Protein AF-A0AAD6KV53-F1 (afdb_monomer_lite)

pLDDT: mean 91.17, std 10.62, range [43.25, 98.56]

Radius of gyration: 16.63 Å; chains: 1; bounding box: 48×36×46 Å

Sequence (170 aa):
MSKMLGSEERFKEMFSFLVETMEIAVKSWHGASKVDPRVYFLLDKQKTQTDKYGPVVNIDKAFESPHSHGNCFSFLRQYAEDSFSMAACLVVPKNIISYPQVWKGQGSRKWKHGQHDGFFVQYESPLMRKIWFIASSNEKGQTLCRDPEILDISAHEVLPRLFKEKLPNP

Foldseek 3Di:
DVVVVVVVVLVVLLVVVLVVVVVVQQVCCQVPVDDFWKKAFAADPVQFPCVVAPRIDGLLQLQVDPVSVVVVLVVLLVSCVNRVTQKMKTKAWLVSHPPPNLQPPPPCVQPVLPPFTFIKIWIDGLADTWIWTFGWDQDPNGIHTDDTDTHDCVRRPRHPHSDHHDDDDD

Structure (mmCIF, N/CA/C/O backbone):
data_AF-A0AAD6KV53-F1
#
_entry.id   AF-A0AAD6KV53-F1
#
loop_
_atom_site.group_PDB
_atom_site.id
_atom_site.type_symbol
_atom_site.label_atom_id
_atom_site.label_alt_id
_atom_site.label_comp_id
_atom_site.label_asym_id
_atom_site.label_entity_id
_atom_site.label_seq_id
_atom_site.pdbx_PDB_ins_code
_atom_site.Cartn_x
_atom_site.Cartn_y
_atom_site.Cartn_z
_atom_site.occupancy
_atom_site.B_iso_or_equiv
_atom_site.auth_seq_id
_atom_site.auth_comp_id
_atom_site.auth_asym_id
_atom_site.auth_atom_id
_atom_site.pdbx_PDB_model_num
ATOM 1 N N . MET A 1 1 ? -32.672 -4.264 11.315 1.00 44.66 1 MET A N 1
ATOM 2 C CA . MET A 1 1 ? -32.453 -3.029 10.526 1.00 44.66 1 MET A CA 1
ATOM 3 C C . MET A 1 1 ? -31.214 -2.241 10.966 1.00 44.66 1 MET A C 1
ATOM 5 O O . MET A 1 1 ? -30.322 -2.104 10.147 1.00 44.66 1 MET A O 1
ATOM 9 N N . SER A 1 2 ? -31.066 -1.810 12.229 1.00 55.06 2 SER A N 1
ATOM 10 C CA . SER A 1 2 ? -29.915 -0.985 12.690 1.00 55.06 2 SER A CA 1
ATOM 11 C C . SER A 1 2 ? -28.506 -1.580 12.441 1.00 55.06 2 SER A C 1
ATOM 13 O O . SER A 1 2 ? -27.609 -0.869 12.000 1.00 55.06 2 SER A O 1
ATOM 15 N N . LYS A 1 3 ? -28.304 -2.894 12.630 1.00 56.62 3 LYS A N 1
ATOM 16 C CA . LYS A 1 3 ? -26.997 -3.553 12.404 1.00 56.62 3 LYS A CA 1
ATOM 17 C C . LYS A 1 3 ? -26.568 -3.580 10.924 1.00 56.62 3 LYS A C 1
ATOM 19 O O . LYS A 1 3 ? -25.376 -3.574 10.641 1.00 56.62 3 LYS A O 1
ATOM 24 N N . MET A 1 4 ? -27.535 -3.598 10.002 1.00 57.72 4 MET A N 1
ATOM 25 C CA . MET A 1 4 ? -27.294 -3.580 8.554 1.00 57.72 4 MET A CA 1
ATOM 26 C C . MET A 1 4 ? -26.947 -2.161 8.080 1.00 57.72 4 MET A C 1
ATOM 28 O O . MET A 1 4 ? -25.958 -1.990 7.375 1.00 57.72 4 MET A O 1
ATOM 32 N N . LEU A 1 5 ? -27.654 -1.145 8.592 1.00 55.56 5 LEU A N 1
ATOM 33 C CA . LEU A 1 5 ? -27.333 0.276 8.380 1.00 55.56 5 LEU A CA 1
ATOM 34 C C . LEU A 1 5 ? -25.895 0.608 8.815 1.00 55.56 5 LEU A C 1
ATOM 36 O O . LEU A 1 5 ? -25.124 1.140 8.024 1.00 55.56 5 LEU A O 1
ATOM 40 N N . GLY A 1 6 ? -25.485 0.178 10.015 1.00 63.81 6 GLY A N 1
ATOM 41 C CA . GLY A 1 6 ? -24.106 0.376 10.483 1.00 63.81 6 GLY A CA 1
ATOM 42 C C . GLY A 1 6 ? -23.047 -0.388 9.671 1.00 63.81 6 GLY A C 1
ATOM 43 O O . GLY A 1 6 ? -21.880 -0.002 9.662 1.00 63.81 6 GLY A O 1
ATOM 44 N N . SER A 1 7 ? -23.427 -1.465 8.972 1.00 75.25 7 SER A N 1
ATOM 45 C CA . SER A 1 7 ? -22.520 -2.180 8.063 1.00 75.25 7 SER A CA 1
ATOM 46 C C . SER A 1 7 ? -22.370 -1.473 6.714 1.00 75.25 7 SER A C 1
ATOM 48 O O . SER A 1 7 ? -21.261 -1.404 6.186 1.00 75.25 7 SER A O 1
ATOM 50 N N . GLU A 1 8 ? -23.451 -0.885 6.195 1.00 81.12 8 GLU A N 1
ATOM 51 C CA . GLU A 1 8 ? -23.432 -0.109 4.953 1.00 81.12 8 GLU A CA 1
ATOM 52 C C . GLU A 1 8 ? -22.668 1.206 5.112 1.00 81.12 8 GLU A C 1
ATOM 54 O O . GLU A 1 8 ? -21.878 1.559 4.240 1.00 81.12 8 GLU A O 1
ATOM 59 N N . GLU A 1 9 ? -22.855 1.917 6.228 1.00 83.38 9 GLU A N 1
ATOM 60 C CA . GLU A 1 9 ? -22.112 3.149 6.524 1.00 83.38 9 GLU A CA 1
ATOM 61 C C . GLU A 1 9 ? -20.607 2.890 6.607 1.00 83.38 9 GLU A C 1
ATOM 63 O O . GLU A 1 9 ? -19.825 3.588 5.963 1.00 83.38 9 GLU A O 1
ATOM 68 N N . ARG A 1 10 ? -20.196 1.821 7.303 1.00 84.44 10 ARG A N 1
ATOM 69 C CA . ARG A 1 10 ? -18.787 1.404 7.358 1.00 84.44 10 ARG A CA 1
ATOM 70 C C . ARG A 1 10 ? -18.238 1.011 5.995 1.00 84.44 10 ARG A C 1
ATOM 72 O O . ARG A 1 10 ? -17.086 1.306 5.695 1.00 84.44 10 ARG A O 1
ATOM 79 N N . PHE A 1 11 ? -19.033 0.334 5.166 1.00 87.75 11 PHE A N 1
ATOM 80 C CA . PHE A 1 11 ? -18.607 -0.020 3.814 1.00 87.75 11 PHE A CA 1
ATOM 81 C C . PHE A 1 11 ? -18.399 1.224 2.945 1.00 87.75 11 PHE A C 1
ATOM 83 O O . PHE A 1 11 ? -17.384 1.320 2.258 1.00 87.75 11 PHE A O 1
ATOM 90 N N . LYS A 1 12 ? -19.316 2.197 3.021 1.00 91.88 12 LYS A N 1
ATOM 91 C CA . LYS A 1 12 ? -19.178 3.492 2.342 1.00 91.88 12 LYS A CA 1
ATOM 92 C C . LYS A 1 12 ? -17.936 4.239 2.819 1.00 91.88 12 LYS A C 1
ATOM 94 O O . LYS A 1 12 ? -17.175 4.707 1.985 1.00 91.88 12 LYS A O 1
ATOM 99 N N . GLU A 1 13 ? -17.690 4.287 4.127 1.00 93.50 13 GLU A N 1
ATOM 100 C CA . GLU A 1 13 ? -16.503 4.938 4.691 1.00 93.50 13 GLU A CA 1
ATOM 101 C C . GLU A 1 13 ? -15.203 4.275 4.211 1.00 93.50 13 GLU A C 1
ATOM 103 O O . GLU A 1 13 ? -14.294 4.959 3.749 1.00 93.50 13 GLU A O 1
ATOM 108 N N . MET A 1 14 ? -15.132 2.940 4.229 1.00 94.25 14 MET A N 1
ATOM 109 C CA . MET A 1 14 ? -13.988 2.190 3.698 1.00 94.25 14 MET A CA 1
ATOM 110 C C . MET A 1 14 ? -13.771 2.413 2.196 1.00 94.25 14 MET A C 1
ATOM 112 O O . MET A 1 14 ? -12.625 2.483 1.749 1.00 94.25 14 MET A O 1
ATOM 116 N N . PHE A 1 15 ? -14.851 2.506 1.418 1.00 94.50 15 PHE A N 1
ATOM 117 C CA . PHE A 1 15 ? -14.779 2.772 -0.015 1.00 94.50 15 PHE A CA 1
ATOM 118 C C . PHE A 1 15 ? -14.288 4.195 -0.300 1.00 94.50 15 PHE A C 1
ATOM 120 O O . PHE A 1 15 ? -13.342 4.356 -1.069 1.00 94.50 15 PHE A O 1
ATOM 127 N N . SER A 1 16 ? -14.865 5.206 0.357 1.00 96.69 16 SER A N 1
ATOM 128 C CA . SER A 1 16 ? -14.412 6.597 0.241 1.00 96.69 16 SER A CA 1
ATOM 129 C C . SER A 1 16 ? -12.945 6.734 0.634 1.00 96.69 16 SER A C 1
ATOM 131 O O . SER A 1 16 ? -12.168 7.308 -0.118 1.00 96.69 16 SER A O 1
ATOM 133 N N . PHE A 1 17 ? -12.533 6.107 1.739 1.00 97.62 17 PHE A N 1
ATOM 134 C CA . PHE A 1 17 ? -11.140 6.078 2.182 1.00 97.62 17 PHE A CA 1
ATOM 135 C C . PHE A 1 17 ? -10.182 5.535 1.108 1.00 97.62 17 PHE A C 1
ATOM 137 O O . PHE A 1 17 ? -9.124 6.121 0.860 1.00 97.62 17 PHE A O 1
ATOM 144 N N . LEU A 1 18 ? -10.542 4.430 0.446 1.00 97.56 18 LEU A N 1
ATOM 145 C CA . LEU A 1 18 ? -9.742 3.871 -0.644 1.00 97.56 18 LEU A CA 1
ATOM 146 C C . LEU A 1 18 ? -9.654 4.837 -1.834 1.00 97.56 18 LEU A C 1
ATOM 148 O O . LEU A 1 18 ? -8.554 5.083 -2.332 1.00 97.56 18 LEU A O 1
ATOM 152 N N . VAL A 1 19 ? -10.794 5.379 -2.273 1.00 97.31 19 VAL A N 1
ATOM 153 C CA . VAL A 1 19 ? -10.867 6.304 -3.414 1.00 97.31 19 VAL A CA 1
ATOM 154 C C . VAL A 1 19 ? -10.048 7.562 -3.140 1.00 97.31 19 VAL A C 1
ATOM 156 O O . VAL A 1 19 ? -9.190 7.911 -3.944 1.00 97.31 19 VAL A O 1
ATOM 159 N N . GLU A 1 20 ? -10.231 8.190 -1.980 1.00 98.00 20 GLU A N 1
ATOM 160 C CA . GLU A 1 20 ? -9.481 9.380 -1.571 1.00 98.00 20 GLU A CA 1
ATOM 161 C C . GLU A 1 20 ? -7.974 9.107 -1.524 1.00 98.00 20 GLU A C 1
ATOM 163 O O . GLU A 1 20 ? -7.184 9.896 -2.046 1.00 98.00 20 GLU A O 1
ATOM 168 N N . THR A 1 21 ? -7.558 7.963 -0.971 1.00 97.88 21 THR A N 1
ATOM 169 C CA . THR A 1 21 ? -6.136 7.585 -0.927 1.00 97.88 21 THR A CA 1
ATOM 170 C C . THR A 1 21 ? -5.555 7.423 -2.335 1.00 97.88 21 THR A C 1
ATOM 172 O O . THR A 1 21 ? -4.462 7.918 -2.617 1.00 97.88 21 THR A O 1
ATOM 175 N N . MET A 1 22 ? -6.286 6.760 -3.238 1.00 97.25 22 MET A N 1
ATOM 176 C CA . MET A 1 22 ? -5.872 6.602 -4.635 1.00 97.25 22 MET A CA 1
ATOM 177 C C . MET A 1 22 ? -5.793 7.945 -5.360 1.00 97.25 22 MET A C 1
ATOM 179 O O . MET A 1 22 ? -4.813 8.202 -6.057 1.00 97.25 22 MET A O 1
ATOM 183 N N . GLU A 1 23 ? -6.777 8.823 -5.172 1.00 96.50 23 GLU A N 1
ATOM 184 C CA . GLU A 1 23 ? -6.770 10.155 -5.771 1.00 96.50 23 GLU A CA 1
ATOM 185 C C . GLU A 1 23 ? -5.584 10.993 -5.295 1.00 96.50 23 GLU A C 1
ATOM 187 O O . GLU A 1 23 ? -4.944 11.658 -6.107 1.00 96.50 23 GLU A O 1
ATOM 192 N N . ILE A 1 24 ? -5.269 10.962 -3.997 1.00 96.25 24 ILE A N 1
ATOM 193 C CA . ILE A 1 24 ? -4.108 11.660 -3.433 1.00 96.25 24 ILE A CA 1
ATOM 194 C C . ILE A 1 24 ? -2.816 11.127 -4.059 1.00 96.25 24 ILE A C 1
ATOM 196 O O . ILE A 1 24 ? -1.965 11.919 -4.469 1.00 96.25 24 ILE A O 1
ATOM 200 N N . ALA A 1 25 ? -2.679 9.804 -4.180 1.00 96.88 25 ALA A N 1
ATOM 201 C CA . ALA A 1 25 ? -1.505 9.182 -4.784 1.00 96.88 25 ALA A CA 1
ATOM 202 C C . ALA A 1 25 ? -1.347 9.568 -6.265 1.00 96.88 25 ALA A C 1
ATOM 204 O O . ALA A 1 25 ? -0.264 9.979 -6.680 1.00 96.88 25 ALA A O 1
ATOM 205 N N . VAL A 1 26 ? -2.431 9.521 -7.047 1.00 95.81 26 VAL A N 1
ATOM 206 C CA . VAL A 1 26 ? -2.428 9.926 -8.462 1.00 95.81 26 VAL A CA 1
ATOM 207 C C . VAL A 1 26 ? -2.100 11.413 -8.610 1.00 95.81 26 VAL A C 1
ATOM 209 O O . VAL A 1 26 ? -1.222 11.755 -9.400 1.00 95.81 26 VAL A O 1
ATOM 212 N N . LYS A 1 27 ? -2.731 12.293 -7.818 1.00 94.38 27 LYS A N 1
ATOM 213 C CA . LYS A 1 27 ? -2.458 13.743 -7.827 1.00 94.38 27 LYS A CA 1
ATOM 214 C C . LYS A 1 27 ? -0.994 14.038 -7.482 1.00 94.38 27 LYS A C 1
ATOM 216 O O . LYS A 1 27 ? -0.355 14.832 -8.171 1.00 94.38 27 LYS A O 1
ATOM 221 N N . SER A 1 28 ? -0.444 13.372 -6.463 1.00 93.94 28 SER A N 1
ATOM 222 C CA . SER A 1 28 ? 0.973 13.488 -6.090 1.00 93.94 28 SER A CA 1
ATOM 223 C C . SER A 1 28 ? 1.892 13.040 -7.228 1.00 93.94 28 SER A C 1
ATOM 225 O O . SER A 1 28 ? 2.852 13.736 -7.565 1.00 93.94 28 SER A O 1
ATOM 227 N N . TRP A 1 29 ? 1.582 11.907 -7.864 1.00 93.25 29 TRP A N 1
ATOM 228 C CA . TRP A 1 29 ? 2.382 11.396 -8.971 1.00 93.25 29 TRP A CA 1
ATOM 229 C C . TRP A 1 29 ? 2.325 12.308 -10.200 1.00 93.25 29 TRP A C 1
ATOM 231 O O . TRP A 1 29 ? 3.359 12.576 -10.801 1.00 93.25 29 TRP A O 1
ATOM 241 N N . HIS A 1 30 ? 1.159 12.839 -10.573 1.00 90.69 30 HIS A N 1
ATOM 242 C CA . HIS A 1 30 ? 1.057 13.798 -11.682 1.00 90.69 30 HIS A CA 1
ATOM 243 C C . HIS A 1 30 ? 1.822 15.096 -11.401 1.00 90.69 30 HIS A C 1
ATOM 245 O O . HIS A 1 30 ? 2.448 15.638 -12.307 1.00 90.69 30 HIS A O 1
ATOM 251 N N . GLY A 1 31 ? 1.799 15.586 -10.158 1.00 87.44 31 GLY A N 1
ATOM 252 C CA . GLY A 1 31 ? 2.474 16.830 -9.786 1.00 87.44 31 GLY A CA 1
ATOM 253 C C . GLY A 1 31 ? 3.998 16.715 -9.695 1.00 87.44 31 GLY A C 1
ATOM 254 O O . GLY A 1 31 ? 4.704 17.633 -10.102 1.00 87.44 31 GLY A O 1
ATOM 255 N N . ALA A 1 32 ? 4.512 15.602 -9.162 1.00 87.50 32 ALA A N 1
ATOM 256 C CA . ALA A 1 32 ? 5.929 15.465 -8.810 1.00 87.50 32 ALA A CA 1
ATOM 257 C C . ALA A 1 32 ? 6.622 14.226 -9.399 1.00 87.50 32 ALA A C 1
ATOM 259 O O . ALA A 1 32 ? 7.799 14.001 -9.127 1.00 87.50 32 ALA A O 1
ATOM 260 N N . SER A 1 33 ? 5.916 13.394 -10.173 1.00 86.31 33 SER A N 1
ATOM 261 C CA . SER A 1 33 ? 6.387 12.064 -10.612 1.00 86.31 33 SER A CA 1
ATOM 262 C C . SER A 1 33 ? 6.870 11.186 -9.453 1.00 86.31 33 SER A C 1
ATOM 264 O O . SER A 1 33 ? 7.771 10.363 -9.606 1.00 86.31 33 SER A O 1
ATOM 266 N N . LYS A 1 34 ? 6.291 11.399 -8.267 1.00 88.38 34 LYS A N 1
ATOM 267 C CA . LYS A 1 34 ? 6.666 10.730 -7.027 1.00 88.38 34 LYS A CA 1
ATOM 268 C C . LYS A 1 34 ? 5.447 10.561 -6.127 1.00 88.38 34 LYS A C 1
ATOM 270 O O . LYS A 1 34 ? 4.601 11.450 -6.014 1.00 88.38 34 LYS A O 1
ATOM 275 N N . VAL A 1 35 ? 5.416 9.434 -5.430 1.00 94.06 35 VAL A N 1
ATOM 276 C CA . VAL A 1 35 ? 4.639 9.246 -4.202 1.00 94.06 35 VAL A CA 1
ATOM 277 C C . VAL A 1 35 ? 5.595 8.833 -3.095 1.00 94.06 35 VAL A C 1
ATOM 279 O O . VAL A 1 35 ? 6.561 8.108 -3.345 1.00 94.06 35 VAL A O 1
ATOM 282 N N . ASP A 1 36 ? 5.345 9.306 -1.880 1.00 94.75 36 ASP A N 1
ATOM 283 C CA . ASP A 1 36 ? 6.096 8.836 -0.723 1.00 94.75 36 ASP A CA 1
ATOM 284 C C . ASP A 1 36 ? 5.530 7.485 -0.260 1.00 94.75 36 ASP A C 1
ATOM 286 O O . ASP A 1 36 ? 4.307 7.323 -0.199 1.00 94.75 36 ASP A O 1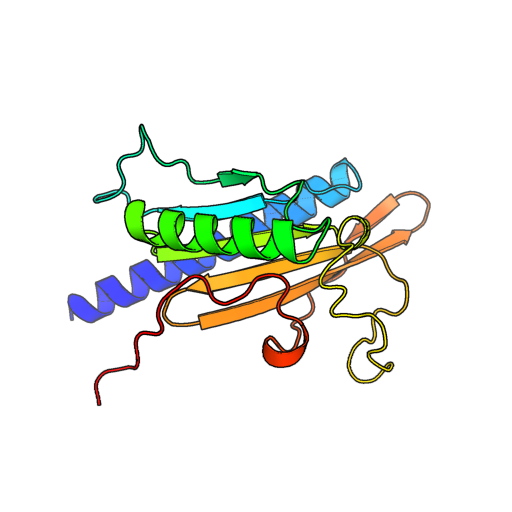
ATOM 290 N N . PRO A 1 37 ? 6.390 6.512 0.075 1.00 97.00 37 PRO A N 1
ATOM 291 C CA . PRO A 1 37 ? 5.952 5.225 0.594 1.00 97.00 37 PRO A CA 1
ATOM 292 C C . PRO A 1 37 ? 5.304 5.372 1.976 1.00 97.00 37 PRO A C 1
ATOM 294 O O . PRO A 1 37 ? 5.954 5.721 2.967 1.00 97.00 37 PRO A O 1
ATOM 297 N N . ARG A 1 38 ? 3.995 5.115 2.039 1.00 98.12 38 ARG A N 1
ATOM 298 C CA . ARG A 1 38 ? 3.149 5.382 3.209 1.00 98.12 38 ARG A CA 1
ATOM 299 C C . ARG A 1 38 ? 2.079 4.319 3.390 1.00 98.12 38 ARG A C 1
ATOM 301 O O . ARG A 1 38 ? 1.573 3.764 2.418 1.00 98.12 38 ARG A O 1
ATOM 308 N N . VAL A 1 39 ? 1.681 4.097 4.639 1.00 98.50 39 VAL A N 1
ATOM 309 C CA . VAL A 1 39 ? 0.444 3.388 4.980 1.00 98.50 39 VAL A CA 1
ATOM 310 C C . VAL A 1 39 ? -0.538 4.381 5.574 1.00 98.50 39 VAL A C 1
ATOM 312 O O . VAL A 1 39 ? -0.250 5.041 6.572 1.00 98.50 39 VAL A O 1
ATOM 315 N N . TYR A 1 40 ? -1.696 4.475 4.940 1.00 98.56 40 TYR A N 1
ATOM 316 C CA . TYR A 1 40 ? -2.845 5.225 5.411 1.00 98.56 40 TYR A CA 1
ATOM 317 C C . TYR A 1 40 ? -3.717 4.291 6.243 1.00 98.56 40 TYR A C 1
ATOM 319 O O . TYR A 1 40 ? -3.942 3.151 5.842 1.00 98.56 40 TYR A O 1
ATOM 327 N N . PHE A 1 41 ? -4.225 4.760 7.374 1.00 98.25 41 PHE A N 1
ATOM 328 C CA . PHE A 1 41 ? -5.101 4.009 8.264 1.00 98.25 41 PHE A CA 1
ATOM 329 C C . PHE A 1 41 ? -6.451 4.706 8.389 1.00 98.25 41 PHE A C 1
ATOM 331 O O . PHE A 1 41 ? -6.527 5.902 8.675 1.00 98.25 41 PHE A O 1
ATOM 338 N N . LEU A 1 42 ? -7.525 3.937 8.218 1.00 97.38 42 LEU A N 1
ATOM 339 C CA . LEU A 1 42 ? -8.873 4.384 8.532 1.00 97.38 42 LEU A CA 1
ATOM 340 C C . LEU A 1 42 ? -9.136 4.143 10.021 1.00 97.38 42 LEU A C 1
ATOM 342 O O . LEU A 1 42 ? -9.480 3.031 10.425 1.00 97.38 42 LEU A O 1
ATOM 346 N N . LEU A 1 43 ? -8.930 5.181 10.825 1.00 95.56 43 LEU A N 1
ATOM 347 C CA . LEU A 1 43 ? -9.021 5.137 12.285 1.00 95.56 43 LEU A CA 1
ATOM 348 C C . LEU A 1 43 ? -10.478 5.105 12.775 1.00 95.56 43 LEU A C 1
ATOM 350 O O . LEU A 1 43 ? -11.341 5.793 12.226 1.00 95.56 43 LEU A O 1
ATOM 354 N N . ASP A 1 44 ? -10.752 4.354 13.844 1.00 92.06 44 ASP A N 1
ATOM 355 C CA . ASP A 1 44 ? -12.039 4.414 14.546 1.00 92.06 44 ASP A CA 1
ATOM 356 C C . ASP A 1 44 ? -12.070 5.670 15.429 1.00 92.06 44 ASP A C 1
ATOM 358 O O . ASP A 1 44 ? -11.524 5.697 16.531 1.00 92.06 44 ASP A O 1
ATOM 362 N N . LYS A 1 45 ? -12.743 6.722 14.950 1.00 86.69 45 LYS A N 1
ATOM 363 C CA . LYS A 1 45 ? -12.809 8.042 15.606 1.00 86.69 45 LYS A CA 1
ATOM 364 C C . LYS A 1 45 ? -13.282 8.008 17.065 1.00 86.69 45 LYS A C 1
ATOM 366 O O . LYS A 1 45 ? -13.060 8.975 17.782 1.00 86.69 45 LYS A O 1
ATOM 371 N N . GLN A 1 46 ? -13.966 6.946 17.494 1.00 89.19 46 GLN A N 1
ATOM 372 C CA . GLN A 1 46 ? -14.459 6.813 18.866 1.00 89.19 46 GLN A CA 1
ATOM 373 C C . GLN A 1 46 ? -13.478 6.073 19.781 1.00 89.19 46 GLN A C 1
ATOM 375 O O . GLN A 1 46 ? -13.571 6.207 20.999 1.00 89.19 46 GLN A O 1
ATOM 380 N N . LYS A 1 47 ? -12.567 5.272 19.219 1.00 91.81 47 LYS A N 1
ATOM 381 C CA . LYS A 1 47 ? -11.672 4.392 19.989 1.00 91.81 47 LYS A CA 1
ATOM 382 C C . LYS A 1 47 ? -10.208 4.778 19.894 1.00 91.81 47 LYS A C 1
ATOM 384 O O . LYS A 1 47 ? -9.443 4.478 20.809 1.00 91.81 47 LYS A O 1
ATOM 389 N N . THR A 1 48 ? -9.801 5.393 18.792 1.00 93.50 48 THR A N 1
ATOM 390 C CA . THR A 1 48 ? -8.408 5.753 18.566 1.00 93.50 48 THR A CA 1
ATOM 391 C C . THR A 1 48 ? -7.994 6.922 19.459 1.00 93.50 48 THR A C 1
ATOM 393 O O . THR A 1 48 ? -8.643 7.965 19.474 1.00 93.50 48 THR A O 1
ATOM 396 N N . GLN A 1 49 ? -6.863 6.777 20.152 1.00 93.19 49 GLN A N 1
ATOM 397 C CA . GLN A 1 49 ? -6.176 7.884 20.826 1.00 93.19 49 GLN A CA 1
ATOM 398 C C . GLN A 1 49 ? -5.450 8.731 19.772 1.00 93.19 49 GLN A C 1
ATOM 400 O O . GLN A 1 49 ? -4.333 8.404 19.365 1.00 93.19 49 GLN A O 1
ATOM 405 N N . THR A 1 50 ? -6.111 9.769 19.256 1.00 88.81 50 THR A N 1
ATOM 406 C CA . THR A 1 50 ? -5.627 10.562 18.108 1.00 88.81 50 THR A CA 1
ATOM 407 C C . THR A 1 50 ? -4.415 11.441 18.417 1.00 88.81 50 THR A C 1
ATOM 409 O O . THR A 1 50 ? -3.767 11.936 17.502 1.00 88.81 50 THR A O 1
ATOM 412 N N . ASP A 1 51 ? -4.099 11.645 19.694 1.00 91.00 51 ASP A N 1
ATOM 413 C CA . ASP A 1 51 ? -2.859 12.268 20.166 1.00 91.00 51 ASP A CA 1
ATOM 414 C C . ASP A 1 51 ? -1.641 11.345 19.995 1.00 91.00 51 ASP A C 1
ATOM 416 O O . ASP A 1 51 ? -0.520 11.823 19.821 1.00 91.00 51 ASP A O 1
ATOM 420 N N . LYS A 1 52 ? -1.862 10.025 19.992 1.00 93.81 52 LYS A N 1
ATOM 421 C CA . LYS A 1 52 ? -0.815 9.003 19.866 1.00 93.81 52 LYS A CA 1
ATOM 422 C C . LYS A 1 52 ? -0.747 8.372 18.474 1.00 93.81 52 LYS A C 1
ATOM 424 O O . LYS A 1 52 ? 0.344 8.061 17.995 1.00 93.81 52 LYS A O 1
ATOM 429 N N . TYR A 1 53 ? -1.893 8.161 17.830 1.00 96.12 53 TYR A N 1
ATOM 430 C CA . TYR A 1 53 ? -1.996 7.474 16.542 1.00 96.12 53 TYR A CA 1
ATOM 431 C C . TYR A 1 53 ? -2.556 8.413 15.470 1.00 96.12 53 TYR A C 1
ATOM 433 O O . TYR A 1 53 ? -3.685 8.891 15.563 1.00 96.12 53 TYR A O 1
ATOM 441 N N . GLY A 1 54 ? -1.751 8.653 14.437 1.00 96.12 54 GLY A N 1
ATOM 442 C CA . GLY A 1 54 ? -2.120 9.417 13.254 1.00 96.12 54 GLY A CA 1
ATOM 443 C C . GLY A 1 54 ? -2.615 8.527 12.106 1.00 96.12 54 GLY A C 1
ATOM 444 O O . GLY A 1 54 ? -2.344 7.327 12.069 1.00 96.12 54 GLY A O 1
ATOM 445 N N . PRO A 1 55 ? -3.320 9.103 11.120 1.00 96.50 55 PRO A N 1
ATOM 446 C CA . PRO A 1 55 ? -3.874 8.347 9.997 1.00 96.50 55 PRO A CA 1
ATOM 447 C C . PRO A 1 55 ? -2.826 7.949 8.948 1.00 96.50 55 PRO A C 1
ATOM 449 O O . PRO A 1 55 ? -3.165 7.265 7.989 1.00 96.50 55 PRO A O 1
ATOM 452 N N . VAL A 1 56 ? -1.572 8.395 9.075 1.00 97.94 56 VAL A N 1
ATOM 453 C CA . VAL A 1 56 ? -0.514 8.164 8.084 1.00 97.94 56 VAL A CA 1
ATOM 454 C C . VAL A 1 56 ? 0.774 7.757 8.783 1.00 97.94 56 VAL A C 1
ATOM 456 O O . VAL A 1 56 ? 1.244 8.444 9.688 1.00 97.94 56 VAL A O 1
ATOM 459 N N . VAL A 1 57 ? 1.371 6.667 8.310 1.00 98.06 57 VAL A N 1
ATOM 460 C CA . VAL A 1 57 ? 2.679 6.171 8.739 1.00 98.06 57 VAL A CA 1
ATOM 461 C C . VAL A 1 57 ? 3.616 6.150 7.533 1.00 98.06 57 VAL A C 1
ATOM 463 O O . VAL A 1 57 ? 3.318 5.510 6.525 1.00 98.06 57 VAL A O 1
ATOM 466 N N . ASN A 1 58 ? 4.762 6.825 7.641 1.00 97.56 58 ASN A N 1
ATOM 467 C CA . ASN A 1 58 ? 5.820 6.775 6.628 1.00 97.56 58 ASN A CA 1
ATOM 468 C C . ASN A 1 58 ? 6.634 5.485 6.765 1.00 97.56 58 ASN A C 1
ATOM 470 O O . ASN A 1 58 ? 6.939 5.053 7.879 1.00 97.56 58 ASN A O 1
ATOM 474 N N . ILE A 1 59 ? 6.989 4.876 5.636 1.00 97.19 59 ILE A N 1
ATOM 475 C CA . ILE A 1 59 ? 7.643 3.561 5.595 1.00 97.19 59 ILE A CA 1
ATOM 476 C C . ILE A 1 59 ? 8.817 3.527 4.602 1.00 97.19 59 ILE A C 1
ATOM 478 O O . ILE A 1 59 ? 9.076 2.507 3.970 1.00 97.19 59 ILE A O 1
ATOM 482 N N . ASP A 1 60 ? 9.554 4.633 4.471 1.00 92.94 60 ASP A N 1
ATOM 483 C CA . ASP A 1 60 ? 10.615 4.835 3.468 1.00 92.94 60 ASP A CA 1
ATOM 484 C C . ASP A 1 60 ? 11.661 3.718 3.414 1.00 92.94 60 ASP A C 1
ATOM 486 O O . ASP A 1 60 ? 12.124 3.346 2.339 1.00 92.94 60 ASP A O 1
ATOM 490 N N . LYS A 1 61 ? 11.987 3.137 4.570 1.00 93.62 61 LYS A N 1
ATOM 491 C CA . LYS A 1 61 ? 13.013 2.092 4.697 1.00 93.62 61 LYS A CA 1
ATOM 492 C C . LYS A 1 61 ? 12.462 0.669 4.657 1.00 93.62 61 LYS A C 1
ATOM 494 O O . LYS A 1 61 ? 13.221 -0.295 4.740 1.00 93.62 61 LYS A O 1
ATOM 499 N N . ALA A 1 62 ? 11.143 0.507 4.553 1.00 96.69 62 ALA A N 1
ATOM 500 C CA . ALA A 1 62 ? 10.499 -0.800 4.656 1.00 96.69 62 ALA A CA 1
ATOM 501 C C . ALA A 1 62 ? 10.905 -1.759 3.534 1.00 96.69 62 ALA A C 1
ATOM 503 O O . ALA A 1 62 ? 10.830 -2.968 3.714 1.00 96.69 62 ALA A O 1
ATOM 504 N N . PHE A 1 63 ? 11.355 -1.239 2.393 1.00 96.69 63 PHE A N 1
ATOM 505 C CA . PHE A 1 63 ? 11.605 -2.036 1.192 1.00 96.69 63 PHE A CA 1
ATOM 506 C C . PHE A 1 63 ? 13.087 -2.207 0.847 1.00 96.69 63 PHE A C 1
ATOM 508 O O . PHE A 1 63 ? 13.414 -2.646 -0.256 1.00 96.69 63 PHE A O 1
ATOM 515 N N . GLU A 1 64 ? 13.987 -1.866 1.773 1.00 95.94 64 GLU A N 1
ATOM 516 C CA . GLU A 1 64 ? 15.440 -1.961 1.578 1.00 95.94 64 GLU A CA 1
ATOM 517 C C . GLU A 1 64 ? 15.960 -3.401 1.719 1.00 95.94 64 GLU A C 1
ATOM 519 O O . GLU A 1 64 ? 16.899 -3.795 1.031 1.00 95.94 64 GLU A O 1
ATOM 524 N N . SER A 1 65 ? 15.363 -4.203 2.609 1.00 97.00 65 SER A N 1
ATOM 525 C CA . SER A 1 65 ? 15.805 -5.573 2.896 1.00 97.00 65 SER A CA 1
ATOM 526 C C . SER A 1 65 ? 14.677 -6.435 3.482 1.00 97.00 65 SER A C 1
ATOM 528 O O . SER A 1 65 ? 13.723 -5.882 4.037 1.00 97.00 65 SER A O 1
ATOM 530 N N . PRO A 1 66 ? 14.795 -7.780 3.457 1.00 97.06 66 PRO A N 1
ATOM 531 C CA . PRO A 1 66 ? 13.851 -8.665 4.145 1.00 97.06 66 PRO A CA 1
ATOM 532 C C . PRO A 1 66 ? 13.694 -8.359 5.638 1.00 97.06 66 PRO A C 1
ATOM 534 O O . PRO A 1 66 ? 12.601 -8.488 6.187 1.00 97.06 66 PRO A O 1
ATOM 537 N N . HIS A 1 67 ? 14.771 -7.920 6.295 1.00 97.19 67 HIS A N 1
ATOM 538 C CA . HIS A 1 67 ? 14.750 -7.576 7.713 1.00 97.19 67 HIS A CA 1
ATOM 539 C C . HIS A 1 67 ? 13.956 -6.288 7.976 1.00 97.19 67 HIS A C 1
ATOM 541 O O . HIS A 1 67 ? 13.038 -6.288 8.797 1.00 97.19 67 HIS A O 1
ATOM 547 N N . SER A 1 68 ? 14.255 -5.209 7.241 1.00 96.81 68 SER A N 1
ATOM 548 C CA . SER A 1 68 ? 13.520 -3.938 7.349 1.00 96.81 68 SER A CA 1
ATOM 549 C C . SER A 1 68 ? 12.034 -4.122 7.027 1.00 96.81 68 SER A C 1
ATOM 551 O O . SER A 1 68 ? 11.176 -3.563 7.711 1.00 96.81 68 SER A O 1
ATOM 553 N N . HIS A 1 69 ? 11.733 -4.960 6.033 1.00 97.56 69 HIS A N 1
ATOM 554 C CA . HIS A 1 69 ? 10.373 -5.301 5.624 1.00 97.56 69 HIS A CA 1
ATOM 555 C C . HIS A 1 69 ? 9.604 -6.044 6.718 1.00 97.56 69 HIS A C 1
ATOM 557 O O . HIS A 1 69 ? 8.509 -5.623 7.093 1.00 97.56 69 HIS A O 1
ATOM 563 N N . GLY A 1 70 ? 10.207 -7.084 7.303 1.00 96.94 70 GLY A N 1
ATOM 564 C CA . GLY A 1 70 ? 9.614 -7.844 8.406 1.00 96.94 70 GLY A CA 1
ATOM 565 C C . GLY A 1 70 ? 9.359 -7.000 9.660 1.00 96.94 70 GLY A C 1
ATOM 566 O O . GLY A 1 70 ? 8.289 -7.101 10.268 1.00 96.94 70 GLY A O 1
ATOM 567 N N . ASN A 1 71 ? 10.298 -6.118 10.016 1.00 97.31 71 ASN A N 1
ATOM 568 C CA . ASN A 1 71 ? 10.143 -5.194 11.144 1.00 97.31 71 ASN A CA 1
ATOM 569 C C . ASN A 1 71 ? 9.021 -4.180 10.893 1.00 97.31 71 ASN A C 1
ATOM 571 O O . ASN A 1 71 ? 8.160 -3.989 11.753 1.00 97.31 71 ASN A O 1
ATOM 575 N N . CYS A 1 72 ? 9.002 -3.557 9.709 1.00 97.44 72 CYS A N 1
ATOM 576 C CA . CYS A 1 72 ? 7.971 -2.593 9.331 1.00 97.44 72 CYS A CA 1
ATOM 577 C C . CYS A 1 72 ? 6.581 -3.228 9.372 1.00 97.44 72 CYS A C 1
ATOM 579 O O . CYS A 1 72 ? 5.668 -2.691 9.995 1.00 97.44 72 CYS A O 1
ATOM 581 N N . PHE A 1 73 ? 6.430 -4.406 8.775 1.00 94.56 73 PHE A N 1
ATOM 582 C CA . PHE A 1 73 ? 5.167 -5.124 8.787 1.00 94.56 73 PHE A CA 1
ATOM 583 C C . PHE A 1 73 ? 4.689 -5.461 10.210 1.00 94.56 73 PHE A C 1
ATOM 585 O O . PHE A 1 73 ? 3.519 -5.251 10.533 1.00 94.56 73 PHE A O 1
ATOM 592 N N . SER A 1 74 ? 5.589 -5.938 11.075 1.00 96.56 74 SER A N 1
ATOM 593 C CA . SER A 1 74 ? 5.259 -6.256 12.471 1.00 96.56 74 SER A CA 1
ATOM 594 C C . SER A 1 74 ? 4.778 -5.016 13.231 1.00 96.56 74 SER A C 1
ATOM 596 O O . SER A 1 74 ? 3.766 -5.072 13.929 1.00 96.56 74 SER A O 1
ATOM 598 N N . PHE A 1 75 ? 5.450 -3.879 13.028 1.00 97.81 75 PHE A N 1
ATOM 599 C CA . PHE A 1 75 ? 5.037 -2.588 13.572 1.00 97.81 75 PHE A CA 1
ATOM 600 C C . PHE A 1 75 ? 3.657 -2.161 13.057 1.00 97.81 75 PHE A C 1
ATOM 602 O O . PHE A 1 75 ? 2.795 -1.809 13.854 1.00 97.81 75 PHE A O 1
ATOM 609 N N . LEU A 1 76 ? 3.418 -2.226 11.744 1.00 98.19 76 LEU A N 1
ATOM 610 C CA . LEU A 1 76 ? 2.153 -1.805 11.133 1.00 98.19 76 LEU A CA 1
ATOM 611 C C . LEU A 1 76 ? 0.965 -2.646 11.610 1.00 98.19 76 LEU A C 1
ATOM 613 O O . LEU A 1 76 ? -0.128 -2.113 11.786 1.00 98.19 76 LEU A O 1
ATOM 617 N N . ARG A 1 77 ? 1.170 -3.946 11.847 1.00 97.25 77 ARG A N 1
ATOM 618 C CA . ARG A 1 77 ? 0.144 -4.819 12.429 1.00 97.25 77 ARG A CA 1
ATOM 619 C C . ARG A 1 77 ? -0.217 -4.376 13.847 1.00 97.25 77 ARG A C 1
ATOM 621 O O . ARG A 1 77 ? -1.400 -4.229 14.140 1.00 97.25 77 ARG A O 1
ATOM 628 N N . GLN A 1 78 ? 0.781 -4.123 14.695 1.00 97.31 78 GLN A N 1
ATOM 629 C CA . GLN A 1 78 ? 0.536 -3.608 16.045 1.00 97.31 78 GLN A CA 1
ATOM 630 C C . GLN A 1 78 ? -0.134 -2.231 15.998 1.00 97.31 78 GLN A C 1
ATOM 632 O O . GLN A 1 78 ? -1.086 -1.980 16.728 1.00 97.31 78 GLN A O 1
ATOM 637 N N . TYR A 1 79 ? 0.309 -1.362 15.086 1.00 97.75 79 TYR A N 1
ATOM 638 C CA . TYR A 1 79 ? -0.275 -0.042 14.876 1.00 97.75 79 TYR A CA 1
ATOM 639 C C . TYR A 1 79 ? -1.760 -0.134 14.521 1.00 97.75 79 TYR A C 1
ATOM 641 O O . TYR A 1 79 ? -2.573 0.588 15.091 1.00 97.75 79 TYR A O 1
ATOM 649 N N . ALA A 1 80 ? -2.129 -1.036 13.608 1.00 97.12 80 ALA A N 1
ATOM 650 C CA . ALA A 1 80 ? -3.514 -1.257 13.212 1.00 97.12 80 ALA A CA 1
ATOM 651 C C . ALA A 1 80 ? -4.386 -1.717 14.391 1.00 97.12 80 ALA A C 1
ATOM 653 O O . ALA A 1 80 ? -5.508 -1.233 14.545 1.00 97.12 80 ALA A O 1
ATOM 654 N N . GLU A 1 81 ? -3.868 -2.628 15.223 1.00 95.44 81 GLU A N 1
ATOM 655 C CA . GLU A 1 81 ? -4.568 -3.127 16.410 1.00 95.44 81 GLU A CA 1
ATOM 656 C C . GLU A 1 81 ? -4.728 -2.036 17.478 1.00 95.44 81 GLU A C 1
ATOM 658 O O . GLU A 1 81 ? -5.852 -1.760 17.898 1.00 95.44 81 GLU A O 1
ATOM 663 N N . ASP A 1 82 ? -3.640 -1.370 17.867 1.00 96.31 82 ASP A N 1
ATOM 664 C CA . ASP A 1 82 ? -3.650 -0.357 18.928 1.00 96.31 82 ASP A CA 1
ATOM 665 C C . ASP A 1 82 ? -4.476 0.883 18.569 1.00 96.31 82 ASP A C 1
ATOM 667 O O . ASP A 1 82 ? -5.071 1.528 19.433 1.00 96.31 82 ASP A O 1
ATOM 671 N N . SER A 1 83 ? -4.493 1.237 17.284 1.00 96.31 83 SER A N 1
ATOM 672 C CA . SER A 1 83 ? -5.257 2.373 16.780 1.00 96.31 83 SER A CA 1
ATOM 673 C C . SER A 1 83 ? -6.712 2.023 16.473 1.00 96.31 83 SER A C 1
ATOM 675 O O . SER A 1 83 ? -7.451 2.900 16.038 1.00 96.31 83 SER A O 1
ATOM 677 N N . PHE A 1 84 ? -7.150 0.774 16.677 1.00 95.06 84 PHE A N 1
ATOM 678 C CA . PHE A 1 84 ? -8.486 0.297 16.296 1.00 95.06 84 PHE A CA 1
ATOM 679 C C . PHE A 1 84 ? -8.830 0.567 14.823 1.00 95.06 84 PHE A C 1
ATOM 681 O O . PHE A 1 84 ? -9.984 0.829 14.481 1.00 95.06 84 PHE A O 1
ATOM 688 N N . SER A 1 85 ? -7.830 0.509 13.942 1.00 95.88 85 SER A N 1
ATOM 689 C CA . SER A 1 85 ? -8.018 0.782 12.521 1.00 95.88 85 SER A CA 1
ATOM 690 C C . SER A 1 85 ? -9.032 -0.180 11.898 1.00 95.88 85 SER A C 1
ATOM 692 O O . SER A 1 85 ? -9.007 -1.389 12.132 1.00 95.88 85 SER A O 1
ATOM 694 N N . MET A 1 86 ? -9.923 0.352 11.067 1.00 95.06 86 MET A N 1
ATOM 695 C CA . MET A 1 86 ? -10.918 -0.428 10.326 1.00 95.06 86 MET A CA 1
ATOM 696 C C . MET A 1 86 ? -10.364 -0.962 9.002 1.00 95.06 86 MET A C 1
ATOM 698 O O . MET A 1 86 ? -10.770 -2.031 8.543 1.00 95.06 86 MET A O 1
ATOM 702 N N . ALA A 1 87 ? -9.446 -0.214 8.396 1.00 97.25 87 ALA A N 1
ATOM 703 C CA . ALA A 1 87 ? -8.771 -0.559 7.156 1.00 97.25 87 ALA A CA 1
ATOM 704 C C . ALA A 1 87 ? -7.408 0.140 7.079 1.00 97.25 87 ALA A C 1
ATOM 706 O O . ALA A 1 87 ? -7.150 1.104 7.802 1.00 97.25 87 ALA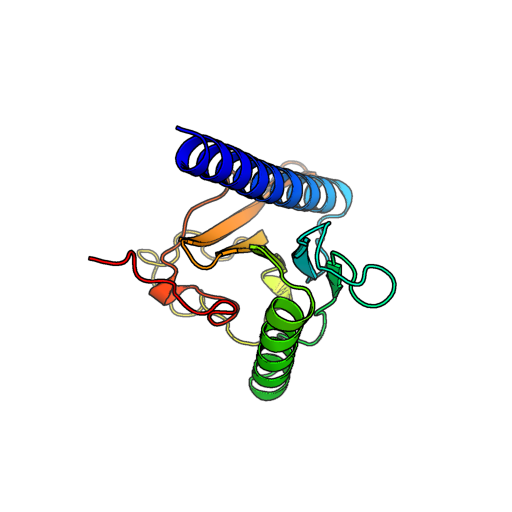 A O 1
ATOM 707 N N . ALA A 1 88 ? -6.554 -0.332 6.179 1.00 98.31 88 ALA A N 1
ATOM 708 C CA . ALA A 1 88 ? -5.309 0.316 5.810 1.00 98.31 88 ALA A CA 1
ATOM 709 C C . ALA A 1 88 ? -5.137 0.322 4.289 1.00 98.31 88 ALA A C 1
ATOM 711 O O . ALA A 1 88 ? -5.633 -0.560 3.586 1.00 98.31 88 ALA A O 1
ATOM 712 N N . CYS A 1 89 ? -4.419 1.316 3.783 1.00 98.31 89 CYS A N 1
ATOM 713 C CA . CYS A 1 89 ? -4.084 1.448 2.376 1.00 98.31 89 CYS A CA 1
ATOM 714 C C . CYS A 1 89 ? -2.601 1.804 2.251 1.00 98.31 89 CYS A C 1
ATOM 716 O O . CYS A 1 89 ? -2.170 2.878 2.662 1.00 98.31 89 CYS A O 1
ATOM 718 N N . LEU A 1 90 ? -1.806 0.880 1.726 1.00 98.44 90 LEU A N 1
ATOM 719 C CA . LEU A 1 90 ? -0.402 1.092 1.392 1.00 98.44 90 LEU A CA 1
ATOM 720 C C . LEU A 1 90 ? -0.308 1.789 0.036 1.00 98.44 90 LEU A C 1
ATOM 722 O O . LEU A 1 90 ? -0.922 1.323 -0.919 1.00 98.44 90 LEU A O 1
ATOM 726 N N . VAL A 1 91 ? 0.533 2.814 -0.065 1.00 98.44 91 VAL A N 1
ATOM 727 C CA . VAL A 1 91 ? 0.972 3.425 -1.325 1.00 98.44 91 VAL A CA 1
ATOM 728 C C . VAL A 1 91 ? 2.491 3.364 -1.370 1.00 98.44 91 VAL A C 1
ATOM 730 O O . VAL A 1 91 ? 3.149 3.805 -0.431 1.00 98.44 91 VAL A O 1
ATOM 733 N N . VAL A 1 92 ? 3.064 2.810 -2.439 1.00 97.81 92 VAL A N 1
ATOM 734 C CA . VAL A 1 92 ? 4.523 2.664 -2.563 1.00 97.81 92 VAL A CA 1
ATOM 735 C C . VAL A 1 92 ? 4.972 2.727 -4.025 1.00 97.81 92 VAL A C 1
ATOM 737 O O . VAL A 1 92 ? 4.430 1.998 -4.860 1.00 97.81 92 VAL A O 1
ATOM 740 N N . PRO A 1 93 ? 5.966 3.567 -4.367 1.00 96.62 93 PRO A N 1
ATOM 741 C CA . PRO A 1 93 ? 6.495 3.625 -5.723 1.00 96.62 93 PRO A CA 1
ATOM 742 C C . PRO A 1 93 ? 7.272 2.342 -6.052 1.00 96.62 93 PRO A C 1
ATOM 744 O O . PRO A 1 93 ? 8.034 1.828 -5.238 1.00 96.62 93 PRO A O 1
ATOM 747 N N . LYS A 1 94 ? 7.099 1.802 -7.261 1.00 95.75 94 LYS A N 1
ATOM 748 C CA . LYS A 1 94 ? 7.741 0.549 -7.691 1.00 95.75 94 LYS A CA 1
ATOM 749 C C . LYS A 1 94 ? 9.267 0.648 -7.645 1.00 95.75 94 LYS A C 1
ATOM 751 O O . LYS A 1 94 ? 9.938 -0.304 -7.256 1.00 95.75 94 LYS A O 1
ATOM 756 N N . ASN A 1 95 ? 9.815 1.790 -8.045 1.00 93.38 95 ASN A N 1
ATOM 757 C CA . ASN A 1 95 ? 11.253 1.991 -8.205 1.00 93.38 95 ASN A CA 1
ATOM 758 C C . ASN A 1 95 ? 12.066 1.952 -6.895 1.00 93.38 95 ASN A C 1
ATOM 760 O O . ASN A 1 95 ? 13.255 1.647 -6.957 1.00 93.38 95 ASN A O 1
ATOM 764 N N . ILE A 1 96 ? 11.456 2.187 -5.727 1.00 93.88 96 ILE A N 1
ATOM 765 C CA . ILE A 1 96 ? 12.172 2.107 -4.441 1.00 93.88 96 ILE A CA 1
ATOM 766 C C . ILE A 1 96 ? 12.192 0.696 -3.851 1.00 93.88 96 ILE A C 1
ATOM 768 O O . ILE A 1 96 ? 12.947 0.429 -2.915 1.00 93.88 96 ILE A O 1
ATOM 772 N N . ILE A 1 97 ? 11.331 -0.205 -4.331 1.00 96.06 97 ILE A N 1
ATOM 773 C CA . ILE A 1 97 ? 11.188 -1.514 -3.701 1.00 96.06 97 ILE A CA 1
ATOM 774 C C . ILE A 1 97 ? 12.353 -2.392 -4.149 1.00 96.06 97 ILE A C 1
ATOM 776 O O . ILE A 1 97 ? 12.407 -2.886 -5.281 1.00 96.06 97 ILE A O 1
ATOM 780 N N . SER A 1 98 ? 13.284 -2.608 -3.226 1.00 96.38 98 SER A N 1
ATOM 781 C CA . SER A 1 98 ? 14.380 -3.564 -3.388 1.00 96.38 98 SER A CA 1
ATOM 782 C C . SER A 1 98 ? 13.969 -4.954 -2.902 1.00 96.38 98 SER A C 1
ATOM 784 O O . SER A 1 98 ? 14.430 -5.957 -3.444 1.00 96.38 98 SER A O 1
ATOM 786 N N . TYR A 1 99 ? 13.032 -5.022 -1.953 1.00 95.62 99 TYR A N 1
ATOM 787 C CA . TYR A 1 99 ? 12.382 -6.246 -1.496 1.00 95.62 99 TYR A CA 1
ATOM 788 C C . TYR A 1 99 ? 10.975 -5.955 -0.926 1.00 95.62 99 TYR A C 1
ATOM 790 O O . TYR A 1 99 ? 10.848 -5.006 -0.153 1.00 95.62 99 TYR A O 1
ATOM 798 N N . PRO A 1 100 ? 9.936 -6.765 -1.226 1.00 95.19 100 PRO A N 1
ATOM 799 C CA . PRO A 1 100 ? 9.901 -7.838 -2.218 1.00 95.19 100 PRO A CA 1
ATOM 800 C C . PRO A 1 100 ? 9.608 -7.294 -3.626 1.00 95.19 100 PRO A C 1
ATOM 802 O O . PRO A 1 100 ? 8.646 -6.564 -3.851 1.00 95.19 100 PRO A O 1
ATOM 805 N N . GLN A 1 101 ? 10.412 -7.684 -4.616 1.00 95.00 101 GLN A N 1
ATOM 806 C CA . GLN A 1 101 ? 10.213 -7.279 -6.015 1.00 95.00 101 GLN A CA 1
ATOM 807 C C . GLN A 1 101 ? 9.229 -8.214 -6.715 1.00 95.00 101 GLN A C 1
ATOM 809 O O . GLN A 1 101 ? 9.597 -8.972 -7.609 1.00 95.00 101 GLN A O 1
ATOM 814 N N . VAL A 1 102 ? 7.970 -8.160 -6.288 1.00 93.94 102 VAL A N 1
ATOM 815 C CA . VAL A 1 102 ? 6.912 -9.126 -6.634 1.00 93.94 102 VAL A CA 1
ATOM 816 C C . VAL A 1 102 ? 6.599 -9.258 -8.128 1.00 93.94 102 VAL A C 1
ATOM 818 O O . VAL A 1 102 ? 6.038 -10.260 -8.556 1.00 93.94 102 VAL A O 1
ATOM 821 N N . TRP A 1 103 ? 6.995 -8.280 -8.941 1.00 93.38 103 TRP A N 1
ATOM 822 C CA . TRP A 1 103 ? 6.850 -8.304 -10.399 1.00 93.38 103 TRP A CA 1
ATOM 823 C C . TRP A 1 103 ? 8.045 -8.917 -11.138 1.00 93.38 103 TRP A C 1
ATOM 825 O O . TRP A 1 103 ? 7.934 -9.259 -12.316 1.00 93.38 103 TRP A O 1
ATOM 835 N N . LYS A 1 104 ? 9.222 -9.013 -10.508 1.00 91.06 104 LYS A N 1
ATOM 836 C CA . LYS A 1 104 ? 10.424 -9.502 -11.193 1.00 91.06 104 LYS A CA 1
ATOM 837 C C . LYS A 1 104 ? 10.321 -11.004 -11.432 1.00 91.06 104 LYS A C 1
ATOM 839 O O . LYS A 1 104 ? 9.935 -11.761 -10.551 1.00 91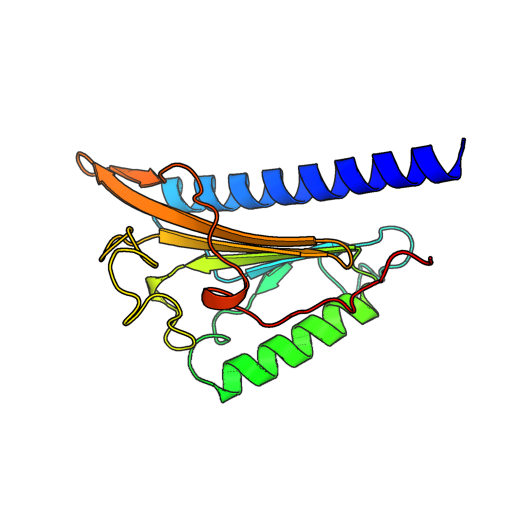.06 104 LYS A O 1
ATOM 844 N N . GLY A 1 105 ? 10.674 -11.432 -12.643 1.00 87.06 105 GLY A N 1
ATOM 845 C CA . GLY A 1 105 ? 10.597 -12.841 -13.047 1.00 87.06 105 GLY A CA 1
ATOM 846 C C . GLY A 1 105 ? 9.171 -13.353 -13.287 1.00 87.06 105 GLY A C 1
ATOM 847 O O . GLY A 1 105 ? 9.004 -14.485 -13.736 1.00 87.06 105 GLY A O 1
ATOM 848 N N . GLN A 1 106 ? 8.145 -12.527 -13.059 1.00 82.12 106 GLN A N 1
ATOM 849 C CA . GLN A 1 106 ? 6.780 -12.828 -13.467 1.00 82.12 106 GLN A CA 1
ATOM 850 C C . GLN A 1 106 ? 6.709 -12.653 -14.989 1.00 82.12 106 GLN A C 1
ATOM 852 O O . GLN A 1 106 ? 6.861 -11.547 -15.504 1.00 82.12 106 GLN A O 1
ATOM 857 N N . GLY A 1 107 ? 6.539 -13.746 -15.737 1.00 85.94 107 GLY A N 1
ATOM 858 C CA . GLY A 1 107 ? 6.357 -13.668 -17.191 1.00 85.94 107 GLY A CA 1
ATOM 859 C C . GLY A 1 107 ? 5.186 -12.749 -17.574 1.00 85.94 107 GLY A C 1
ATOM 860 O O . GLY A 1 107 ? 4.326 -12.442 -16.747 1.00 85.94 107 GLY A O 1
ATOM 861 N N . SER A 1 108 ? 5.095 -12.362 -18.849 1.00 85.69 108 SER A N 1
ATOM 862 C CA . SER A 1 108 ? 4.120 -11.367 -19.344 1.00 85.69 108 SER A CA 1
ATOM 863 C C . SER A 1 108 ? 2.649 -11.677 -19.035 1.00 85.69 108 SER A C 1
ATOM 865 O O . SER A 1 108 ? 1.824 -10.770 -19.013 1.00 85.69 108 SER A O 1
ATOM 867 N N . ARG A 1 109 ? 2.314 -12.946 -18.760 1.00 85.50 109 ARG A N 1
ATOM 868 C CA . ARG A 1 109 ? 0.974 -13.367 -18.321 1.00 85.50 109 ARG A CA 1
ATOM 869 C C . ARG A 1 109 ? 0.610 -12.885 -16.915 1.00 85.50 109 ARG A C 1
ATOM 871 O O . ARG A 1 109 ? -0.558 -12.626 -16.665 1.00 85.50 109 ARG A O 1
ATOM 878 N N . LYS A 1 110 ? 1.584 -12.823 -16.001 1.00 86.06 110 LYS A N 1
ATOM 879 C CA . LYS A 1 110 ? 1.387 -12.412 -14.600 1.00 86.06 110 LYS A CA 1
ATOM 880 C C . LYS A 1 110 ? 1.768 -10.953 -14.368 1.00 86.06 110 LYS A C 1
ATOM 882 O O . LYS A 1 110 ? 1.189 -10.309 -13.508 1.00 86.06 110 LYS A O 1
ATOM 887 N N . TRP A 1 111 ? 2.694 -10.429 -15.171 1.00 92.50 111 TRP A N 1
ATOM 888 C CA . TRP A 1 111 ? 3.096 -9.029 -15.145 1.00 92.50 111 TRP A CA 1
ATOM 889 C C . TRP A 1 111 ? 3.154 -8.452 -16.561 1.00 92.50 111 TRP A C 1
ATOM 891 O O . TRP A 1 111 ? 4.179 -8.512 -17.244 1.00 92.50 111 TRP A O 1
ATOM 901 N N . LYS A 1 112 ? 2.044 -7.870 -17.021 1.00 89.62 112 LYS A N 1
ATOM 902 C CA . LYS A 1 112 ? 1.962 -7.268 -18.363 1.00 89.62 112 LYS A CA 1
ATOM 903 C C . LYS A 1 112 ? 2.480 -5.828 -18.438 1.00 89.62 112 LYS A C 1
ATOM 905 O O . LYS A 1 112 ? 2.597 -5.285 -19.530 1.00 89.62 112 LYS A O 1
ATOM 910 N N . HIS A 1 113 ? 2.853 -5.225 -17.309 1.00 88.44 113 HIS A N 1
ATOM 911 C CA . HIS A 1 113 ? 3.389 -3.859 -17.265 1.00 88.44 113 HIS A CA 1
ATOM 912 C C . HIS A 1 113 ? 4.875 -3.768 -17.647 1.00 88.44 113 HIS A C 1
ATOM 914 O O . HIS A 1 113 ? 5.433 -2.675 -17.670 1.00 88.44 113 HIS A O 1
ATOM 920 N N . GLY A 1 114 ? 5.546 -4.891 -17.931 1.00 84.75 114 GLY A N 1
ATOM 921 C CA . GLY A 1 114 ? 6.941 -4.902 -18.374 1.00 84.75 114 GLY A CA 1
ATOM 922 C C . GLY A 1 114 ? 7.854 -4.045 -17.486 1.00 84.75 114 GLY A C 1
ATOM 923 O O . GLY A 1 114 ? 7.902 -4.221 -16.265 1.00 84.75 114 GLY A O 1
ATOM 924 N N . GLN A 1 115 ? 8.554 -3.091 -18.102 1.00 84.31 115 GLN A N 1
ATOM 925 C CA . GLN A 1 115 ? 9.439 -2.151 -17.404 1.00 84.31 115 GLN A CA 1
ATOM 926 C C . GLN A 1 115 ? 8.772 -0.822 -17.025 1.00 84.31 115 GLN A C 1
ATOM 928 O O . GLN A 1 115 ? 9.456 0.032 -16.468 1.00 84.31 115 GLN A O 1
ATOM 933 N N . HIS A 1 116 ? 7.467 -0.641 -17.265 1.00 88.00 116 HIS A N 1
ATOM 934 C CA . HIS A 1 116 ? 6.772 0.592 -16.889 1.00 88.00 116 HIS A CA 1
ATOM 935 C C . HIS A 1 116 ? 6.950 0.884 -15.397 1.00 88.00 116 HIS A C 1
ATOM 937 O O . HIS A 1 116 ? 6.842 -0.020 -14.557 1.00 88.00 116 HIS A O 1
ATOM 943 N N . ASP A 1 117 ? 7.261 2.140 -15.086 1.00 91.31 117 ASP A N 1
ATOM 944 C CA . ASP A 1 117 ? 7.296 2.623 -13.712 1.00 91.31 117 ASP A CA 1
ATOM 945 C C . ASP A 1 117 ? 5.872 2.903 -13.220 1.00 91.31 117 ASP A C 1
ATOM 947 O O . ASP A 1 117 ? 4.906 2.821 -13.981 1.00 91.31 117 ASP A O 1
ATOM 951 N N . GLY A 1 118 ? 5.726 3.222 -11.945 1.00 95.81 118 GLY A N 1
ATOM 952 C CA . GLY A 1 118 ? 4.441 3.487 -11.324 1.00 95.81 118 GLY A CA 1
ATOM 953 C C . GLY A 1 118 ? 4.484 3.193 -9.838 1.00 95.81 118 GLY A C 1
ATOM 954 O O . GLY A 1 118 ? 5.549 3.137 -9.222 1.00 95.81 118 GLY A O 1
ATOM 955 N N . PHE A 1 119 ? 3.320 2.953 -9.257 1.00 97.62 119 PHE A N 1
ATOM 956 C CA . PHE A 1 119 ? 3.207 2.670 -7.834 1.00 97.62 119 PHE A CA 1
ATOM 957 C C . PHE A 1 119 ? 2.153 1.609 -7.554 1.00 97.62 119 PHE A C 1
ATOM 959 O O . PHE A 1 119 ? 1.203 1.413 -8.314 1.00 97.62 119 PHE A O 1
ATOM 966 N N . PHE A 1 120 ? 2.348 0.910 -6.444 1.00 98.00 120 PHE A N 1
ATOM 967 C CA . PHE A 1 120 ? 1.380 -0.028 -5.911 1.00 98.00 120 PHE A CA 1
ATOM 968 C C . PHE A 1 120 ? 0.453 0.681 -4.938 1.00 98.00 120 PHE A C 1
ATOM 970 O O . PHE A 1 120 ? 0.887 1.527 -4.152 1.00 98.00 120 PHE A O 1
ATOM 977 N N . VAL A 1 121 ? -0.808 0.266 -4.968 1.00 98.56 121 VAL A N 1
ATOM 978 C CA . VAL A 1 121 ? -1.783 0.546 -3.921 1.00 98.56 121 VAL A CA 1
ATOM 979 C C . VAL A 1 121 ? -2.266 -0.789 -3.382 1.00 98.56 121 VAL A C 1
ATOM 981 O O . VAL A 1 121 ? -2.816 -1.582 -4.139 1.00 98.56 121 VAL A O 1
ATOM 984 N N . GLN A 1 122 ? -2.067 -1.068 -2.097 1.00 98.38 122 GLN A N 1
ATOM 985 C CA . GLN A 1 122 ? -2.582 -2.284 -1.465 1.00 98.38 122 GLN A CA 1
ATOM 986 C C . GLN A 1 122 ? -3.549 -1.908 -0.349 1.00 98.38 122 GLN A C 1
ATOM 988 O O . GLN A 1 122 ? -3.152 -1.363 0.677 1.00 98.38 122 GLN A O 1
ATOM 993 N N . TYR A 1 123 ? -4.820 -2.231 -0.556 1.00 98.25 123 TYR A N 1
ATOM 994 C CA . TYR A 1 123 ? -5.884 -2.044 0.417 1.00 98.25 123 TYR A CA 1
ATOM 995 C C . TYR A 1 123 ? -6.083 -3.307 1.241 1.00 98.25 123 TYR A C 1
ATOM 997 O O . TYR A 1 123 ? -6.108 -4.424 0.708 1.00 98.25 123 TYR A O 1
ATOM 1005 N N . GLU A 1 124 ? -6.329 -3.119 2.529 1.00 96.12 124 GLU A N 1
ATOM 1006 C CA . GLU A 1 124 ? -6.686 -4.204 3.416 1.00 96.12 124 GLU A CA 1
ATOM 1007 C C . GLU A 1 124 ? -7.670 -3.777 4.505 1.00 96.12 124 GLU A C 1
ATOM 1009 O O . GLU A 1 124 ? -7.534 -2.727 5.123 1.00 96.12 124 GLU A O 1
ATOM 1014 N N . SER A 1 125 ? -8.633 -4.647 4.776 1.00 95.00 125 SER A N 1
ATOM 1015 C CA . SER A 1 125 ? -9.479 -4.648 5.964 1.00 95.00 125 SER A CA 1
ATOM 1016 C C . SER A 1 125 ? -9.680 -6.097 6.430 1.00 95.00 125 SER A C 1
ATOM 1018 O O . SER A 1 125 ? -9.322 -7.034 5.707 1.00 95.00 125 SER A O 1
ATOM 1020 N N . PRO A 1 126 ? -10.300 -6.339 7.600 1.00 91.50 126 PRO A N 1
ATOM 1021 C CA . PRO A 1 126 ? -10.624 -7.697 8.043 1.00 91.50 126 PRO A CA 1
ATOM 1022 C C . PRO A 1 126 ? -11.488 -8.510 7.063 1.00 91.50 126 PRO A C 1
ATOM 1024 O O . PRO A 1 126 ? -11.552 -9.729 7.199 1.00 91.50 126 PRO A O 1
ATOM 1027 N N . LEU A 1 127 ? -12.169 -7.844 6.119 1.00 89.25 127 LEU A N 1
ATOM 1028 C CA . LEU A 1 127 ? -13.118 -8.447 5.176 1.00 89.25 127 LEU A CA 1
ATOM 1029 C C . LEU A 1 127 ? -12.573 -8.570 3.749 1.00 89.25 127 LEU A C 1
ATOM 1031 O O . LEU A 1 127 ? -13.068 -9.382 2.973 1.00 89.25 127 LEU A O 1
ATOM 1035 N N . MET A 1 128 ? -11.610 -7.735 3.361 1.00 91.38 128 MET A N 1
ATOM 1036 C CA . MET A 1 128 ? -11.171 -7.644 1.972 1.00 91.38 128 MET A CA 1
ATOM 1037 C C . MET A 1 128 ? -9.705 -7.258 1.882 1.00 91.38 128 MET A C 1
ATOM 1039 O O . MET A 1 128 ? -9.212 -6.425 2.636 1.00 91.38 128 MET A O 1
ATOM 1043 N N . ARG A 1 129 ? -9.028 -7.823 0.885 1.00 95.31 129 ARG A N 1
ATOM 1044 C CA . ARG A 1 129 ? -7.666 -7.458 0.527 1.00 95.31 129 ARG A CA 1
ATOM 1045 C C . ARG A 1 129 ? -7.555 -7.361 -0.981 1.00 95.31 129 ARG A C 1
ATOM 1047 O O . ARG A 1 129 ? -7.976 -8.273 -1.689 1.00 95.31 129 ARG A O 1
ATOM 1054 N N . LYS A 1 130 ? -7.040 -6.239 -1.464 1.00 97.50 130 LYS A N 1
ATOM 1055 C CA . LYS A 1 130 ? -6.879 -5.971 -2.891 1.00 97.50 130 LYS A CA 1
ATOM 1056 C C . LYS A 1 130 ? -5.590 -5.212 -3.123 1.00 97.50 130 LYS A C 1
ATOM 1058 O O . LYS A 1 130 ? -5.160 -4.432 -2.278 1.00 97.50 130 LYS A O 1
ATOM 1063 N N . ILE A 1 131 ? -4.995 -5.441 -4.279 1.00 98.19 131 ILE A N 1
ATOM 1064 C CA . ILE A 1 131 ? -3.815 -4.722 -4.718 1.00 98.19 131 ILE A CA 1
ATOM 1065 C C . ILE A 1 131 ? -4.022 -4.246 -6.147 1.00 98.19 131 ILE A C 1
ATOM 1067 O O . ILE A 1 131 ? -4.605 -4.951 -6.974 1.00 98.19 131 ILE A O 1
ATOM 1071 N N . TRP A 1 132 ? -3.535 -3.042 -6.411 1.00 98.06 132 TRP A N 1
ATOM 1072 C CA . TRP A 1 132 ? -3.485 -2.447 -7.726 1.00 98.06 132 TRP A CA 1
ATOM 1073 C C . TRP A 1 132 ? -2.070 -1.999 -8.051 1.00 98.06 132 TRP A C 1
ATO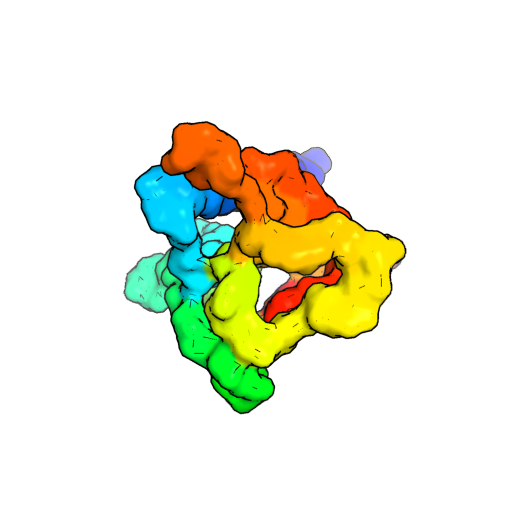M 1075 O O . TRP A 1 132 ? -1.314 -1.601 -7.161 1.00 98.06 132 TRP A O 1
ATOM 1085 N N . PHE A 1 133 ? -1.749 -2.002 -9.337 1.00 97.69 133 PHE A N 1
ATOM 1086 C CA . PHE A 1 133 ? -0.620 -1.262 -9.871 1.00 97.69 133 PHE A CA 1
ATOM 1087 C C . PHE A 1 133 ? -1.121 -0.157 -10.793 1.00 97.69 133 PHE A C 1
ATOM 1089 O O . PHE A 1 133 ? -1.919 -0.390 -11.701 1.00 97.69 133 PHE A O 1
ATOM 1096 N N . ILE A 1 134 ? -0.655 1.061 -10.536 1.00 97.25 134 ILE A N 1
ATOM 1097 C CA . ILE A 1 134 ? -0.943 2.235 -11.346 1.00 97.25 134 ILE A CA 1
ATOM 1098 C C . ILE A 1 134 ? 0.326 2.500 -12.145 1.00 97.25 134 ILE A C 1
ATOM 1100 O O . ILE A 1 134 ? 1.293 3.069 -11.632 1.00 97.25 134 ILE A O 1
ATOM 1104 N N . ALA A 1 135 ? 0.338 2.033 -13.392 1.00 95.50 135 ALA A N 1
ATOM 1105 C CA . ALA A 1 135 ? 1.449 2.283 -14.296 1.00 95.50 135 ALA A CA 1
ATOM 1106 C C . ALA A 1 135 ? 1.511 3.771 -14.654 1.00 95.50 135 ALA A C 1
ATOM 1108 O O . ALA A 1 135 ? 0.489 4.444 -14.781 1.00 95.50 135 ALA A O 1
ATOM 1109 N N . SER A 1 136 ? 2.717 4.268 -14.882 1.00 93.31 136 SER A N 1
ATOM 1110 C CA . SER A 1 136 ? 2.958 5.610 -15.388 1.00 93.31 136 SER A CA 1
ATOM 1111 C C . SER A 1 136 ? 3.745 5.560 -16.691 1.00 93.31 136 SER A C 1
ATOM 1113 O O . SER A 1 136 ? 4.531 4.644 -16.953 1.00 93.31 136 SER A O 1
ATOM 1115 N N . SER A 1 137 ? 3.515 6.558 -17.533 1.00 89.25 137 SER A N 1
ATOM 1116 C CA . SER A 1 137 ? 4.272 6.768 -18.760 1.00 89.25 137 SER A CA 1
ATOM 1117 C C . SER A 1 137 ? 4.547 8.246 -18.966 1.00 89.25 137 SER A C 1
ATOM 1119 O O . SER A 1 137 ? 3.731 9.087 -18.599 1.00 89.25 137 SER A O 1
ATOM 1121 N N . ASN A 1 138 ? 5.676 8.542 -19.601 1.00 87.38 138 ASN A N 1
ATOM 1122 C CA . ASN A 1 138 ? 5.980 9.883 -20.071 1.00 87.38 138 ASN A CA 1
ATOM 1123 C C . ASN A 1 138 ? 5.428 10.057 -21.486 1.00 87.38 138 ASN A C 1
ATOM 1125 O O . ASN A 1 138 ? 5.907 9.421 -22.424 1.00 87.38 138 ASN A O 1
ATOM 1129 N N . GLU A 1 139 ? 4.434 10.925 -21.641 1.00 86.56 139 GLU A N 1
ATOM 1130 C CA . GLU A 1 139 ? 3.823 11.262 -22.925 1.00 86.56 139 GLU A CA 1
ATOM 1131 C C . GLU A 1 139 ? 4.047 12.752 -23.188 1.00 86.56 139 GLU A C 1
ATOM 1133 O O . GLU A 1 139 ? 3.607 13.600 -22.418 1.00 86.56 139 GLU A O 1
ATOM 1138 N N . LYS A 1 140 ? 4.779 13.092 -24.259 1.00 85.38 140 LYS A N 1
ATOM 1139 C CA . LYS A 1 140 ? 5.101 14.490 -24.626 1.00 85.38 140 LYS A CA 1
ATOM 1140 C C . LYS A 1 140 ? 5.717 15.318 -23.478 1.00 85.38 140 LYS A C 1
ATOM 1142 O O . LYS A 1 140 ? 5.447 16.507 -23.353 1.00 85.38 140 LYS A O 1
ATOM 1147 N N . GLY A 1 141 ? 6.542 14.687 -22.641 1.00 82.25 141 GLY A N 1
ATOM 1148 C CA . GLY A 1 141 ? 7.191 15.340 -21.496 1.00 82.25 141 GLY A CA 1
ATOM 1149 C C . GLY A 1 141 ? 6.306 15.500 -20.255 1.00 82.25 141 GLY A C 1
ATOM 1150 O O . GLY A 1 141 ? 6.746 16.115 -19.291 1.00 82.25 141 GLY A O 1
ATOM 1151 N N . GLN A 1 142 ? 5.088 14.948 -20.260 1.00 82.94 142 GLN A N 1
ATOM 1152 C CA . GLN A 1 142 ? 4.205 14.899 -19.095 1.00 82.94 142 GLN A CA 1
ATOM 1153 C C . GLN A 1 142 ? 4.136 13.476 -18.536 1.00 82.94 142 GLN A C 1
ATOM 1155 O O . GLN A 1 142 ? 3.927 12.516 -19.282 1.00 82.94 142 GLN A O 1
ATOM 1160 N N . THR A 1 143 ? 4.273 13.347 -17.217 1.00 87.75 143 THR A N 1
ATOM 1161 C CA . THR A 1 143 ? 4.076 12.078 -16.512 1.00 87.75 143 THR A CA 1
ATOM 1162 C C . THR A 1 143 ? 2.586 11.833 -16.319 1.00 87.75 143 THR A C 1
ATOM 1164 O O . THR A 1 143 ? 1.920 12.570 -15.593 1.00 87.75 143 THR A O 1
ATOM 1167 N N . LEU A 1 144 ? 2.061 10.771 -16.928 1.00 89.50 144 LEU A N 1
ATOM 1168 C CA . LEU A 1 144 ? 0.652 10.396 -16.837 1.00 89.50 144 LEU A CA 1
ATOM 1169 C C . LEU A 1 144 ? 0.497 9.011 -16.209 1.00 89.50 144 LEU A C 1
ATOM 1171 O O . LEU A 1 144 ? 1.069 8.028 -16.685 1.00 89.50 144 LEU A O 1
ATOM 1175 N N . CYS A 1 145 ? -0.299 8.940 -15.140 1.00 93.19 145 CYS A N 1
ATOM 1176 C CA . CYS A 1 145 ? -0.828 7.690 -14.600 1.00 93.19 145 CYS A CA 1
ATOM 1177 C C . CYS A 1 145 ? -1.860 7.076 -15.557 1.00 93.19 145 CYS A C 1
ATOM 1179 O O . CYS A 1 145 ? -2.691 7.789 -16.119 1.00 93.19 145 CYS A O 1
ATOM 1181 N N . ARG A 1 146 ? -1.814 5.754 -15.711 1.00 92.56 146 ARG A N 1
ATOM 1182 C CA . ARG A 1 146 ? -2.841 4.942 -16.376 1.00 92.56 146 ARG A CA 1
ATOM 1183 C C . ARG A 1 146 ? -3.909 4.507 -15.372 1.00 92.56 146 ARG A C 1
ATOM 1185 O O . ARG A 1 146 ? -3.769 4.742 -14.173 1.00 92.56 146 ARG A O 1
ATOM 1192 N N . ASP A 1 147 ? -4.954 3.851 -15.865 1.00 93.00 147 ASP A N 1
ATOM 1193 C CA . ASP A 1 147 ? -5.993 3.290 -15.004 1.00 93.00 147 ASP A CA 1
ATOM 1194 C C . ASP A 1 147 ? -5.409 2.271 -14.006 1.00 93.00 147 ASP A C 1
ATOM 1196 O O . ASP A 1 147 ? -4.529 1.485 -14.383 1.00 93.00 147 ASP A O 1
ATOM 1200 N N . PRO A 1 148 ? -5.883 2.253 -12.743 1.00 95.94 148 PRO A N 1
ATOM 1201 C CA . PRO A 1 148 ? -5.454 1.265 -11.763 1.00 95.94 148 PRO A CA 1
ATOM 1202 C C . PRO A 1 148 ? -5.785 -0.153 -12.220 1.00 95.94 148 PRO A C 1
ATOM 1204 O O . PRO A 1 148 ? -6.946 -0.501 -12.441 1.00 95.94 148 PRO A O 1
ATOM 1207 N N . GLU A 1 149 ? -4.772 -1.008 -12.286 1.00 95.75 149 GLU A N 1
ATOM 1208 C CA . GLU A 1 149 ? -4.954 -2.405 -12.648 1.00 95.75 149 GLU A CA 1
ATOM 1209 C C . GLU A 1 149 ? -4.953 -3.300 -11.415 1.00 95.75 149 GLU A C 1
ATOM 1211 O O . GLU A 1 149 ? -3.990 -3.296 -10.654 1.00 95.75 149 GLU A O 1
ATOM 1216 N N . ILE A 1 150 ? -6.008 -4.100 -11.241 1.00 96.25 150 ILE A N 1
ATOM 1217 C CA . ILE A 1 150 ? -6.085 -5.104 -10.174 1.00 96.25 150 ILE A CA 1
ATOM 1218 C C . ILE A 1 150 ? -5.060 -6.210 -10.434 1.00 96.25 150 ILE A C 1
ATOM 1220 O O . ILE A 1 150 ? -5.058 -6.813 -11.507 1.00 96.25 150 ILE A O 1
ATOM 1224 N N . LEU A 1 151 ? -4.261 -6.533 -9.418 1.00 96.00 151 LEU A N 1
ATOM 1225 C CA . LEU A 1 151 ? -3.342 -7.668 -9.439 1.00 96.00 151 LEU A CA 1
ATOM 1226 C C . LEU A 1 151 ? -3.836 -8.807 -8.541 1.00 96.00 151 LEU A C 1
ATOM 1228 O O . LEU A 1 151 ? -4.629 -8.612 -7.617 1.00 96.00 151 LEU A O 1
ATOM 1232 N N . ASP A 1 152 ? -3.315 -10.007 -8.790 1.00 94.69 152 ASP A N 1
ATOM 1233 C CA . ASP A 1 152 ? -3.494 -11.149 -7.894 1.00 94.69 152 ASP A CA 1
ATOM 1234 C C . ASP A 1 152 ? -2.736 -10.903 -6.581 1.00 94.69 152 ASP A C 1
ATOM 1236 O O . ASP A 1 152 ? -1.502 -10.888 -6.568 1.00 94.69 152 ASP A O 1
ATOM 1240 N N . ILE A 1 153 ? -3.478 -10.727 -5.483 1.00 94.81 153 ILE A N 1
ATOM 1241 C CA . ILE A 1 153 ? -2.923 -10.470 -4.150 1.00 94.81 153 ILE A CA 1
ATOM 1242 C C . ILE A 1 153 ? -2.022 -11.607 -3.660 1.00 94.81 153 ILE A C 1
ATOM 1244 O O . ILE A 1 153 ? -1.042 -11.337 -2.974 1.00 94.81 153 ILE A O 1
ATOM 1248 N N . SER A 1 154 ? -2.297 -12.858 -4.036 1.00 92.56 154 SER A N 1
ATOM 1249 C CA . SER A 1 154 ? -1.495 -14.012 -3.616 1.00 92.56 154 SER A CA 1
ATOM 1250 C C . SER A 1 154 ? -0.138 -14.076 -4.315 1.00 92.56 154 SER A C 1
ATOM 1252 O O . SER A 1 154 ? 0.771 -14.738 -3.824 1.00 92.56 154 SER A O 1
ATOM 1254 N N . ALA A 1 155 ? 0.009 -13.398 -5.454 1.00 92.88 155 ALA A N 1
ATOM 1255 C CA . ALA A 1 155 ? 1.264 -13.329 -6.197 1.00 92.88 155 ALA A CA 1
ATOM 1256 C C . ALA A 1 155 ? 1.992 -11.987 -6.030 1.00 92.88 155 ALA A C 1
ATOM 1258 O O . ALA A 1 155 ? 3.214 -11.945 -6.171 1.00 92.88 155 ALA A O 1
ATOM 1259 N N . HIS A 1 156 ? 1.258 -10.902 -5.759 1.00 96.00 156 HIS A N 1
ATOM 1260 C CA . HIS A 1 156 ? 1.782 -9.538 -5.853 1.00 96.00 156 HIS A CA 1
ATOM 1261 C C . HIS A 1 156 ? 1.723 -8.735 -4.552 1.00 96.00 156 HIS A C 1
ATOM 1263 O O . HIS A 1 156 ? 2.037 -7.551 -4.583 1.00 96.00 156 HIS A O 1
ATOM 1269 N N . GLU A 1 157 ? 1.335 -9.318 -3.414 1.00 95.44 157 GLU A N 1
ATOM 1270 C CA . GLU A 1 157 ? 1.325 -8.583 -2.142 1.00 95.44 157 GLU A CA 1
ATOM 1271 C C . GLU A 1 157 ? 2.679 -7.923 -1.828 1.00 95.44 157 GLU A C 1
ATOM 1273 O O . GLU A 1 157 ? 3.726 -8.566 -1.801 1.00 95.44 157 GLU A O 1
ATOM 1278 N N . VAL A 1 158 ? 2.658 -6.617 -1.565 1.00 96.75 158 VAL A N 1
ATOM 1279 C CA . VAL A 1 158 ? 3.870 -5.844 -1.263 1.00 96.75 158 VAL A CA 1
ATOM 1280 C C . VAL A 1 158 ? 4.146 -5.821 0.237 1.00 96.75 158 VAL A C 1
ATOM 1282 O O . VAL A 1 158 ? 5.299 -5.871 0.657 1.00 96.75 158 VAL A O 1
ATOM 1285 N N . LEU A 1 159 ? 3.095 -5.792 1.056 1.00 95.50 159 LEU A N 1
ATOM 1286 C CA . LEU A 1 159 ? 3.167 -6.040 2.498 1.00 95.50 159 LEU A CA 1
ATOM 1287 C C . LEU A 1 159 ? 2.318 -7.262 2.836 1.00 95.50 159 LEU A C 1
ATOM 1289 O O . LEU A 1 159 ? 1.254 -7.383 2.238 1.00 95.50 159 LEU A O 1
ATOM 1293 N N . PRO A 1 160 ? 2.699 -8.111 3.807 1.00 94.94 160 PRO A N 1
ATOM 1294 C CA . PRO A 1 160 ? 1.841 -9.196 4.272 1.00 94.94 160 PRO A CA 1
ATOM 1295 C C . PRO A 1 160 ? 0.579 -8.678 4.986 1.00 94.94 160 PRO A C 1
ATOM 1297 O O . PRO A 1 160 ? 0.413 -7.478 5.212 1.00 94.94 160 PRO A O 1
ATOM 1300 N N . ARG A 1 161 ? -0.329 -9.596 5.340 1.00 94.62 161 ARG A N 1
ATOM 1301 C CA . ARG A 1 161 ? -1.644 -9.284 5.926 1.00 94.62 161 ARG A CA 1
ATOM 1302 C C . ARG A 1 161 ? -1.541 -8.569 7.284 1.00 94.62 161 ARG A C 1
ATOM 1304 O O . ARG A 1 161 ? -1.049 -9.155 8.255 1.00 94.62 161 ARG A O 1
ATOM 1311 N N . LEU A 1 162 ? -2.044 -7.341 7.366 1.00 96.06 162 LEU A N 1
ATOM 1312 C CA . LEU A 1 162 ? -2.088 -6.509 8.574 1.00 96.06 162 LEU A CA 1
ATOM 1313 C C . LEU A 1 162 ? -3.233 -6.889 9.523 1.00 96.06 162 LEU A C 1
ATOM 1315 O O . LEU A 1 162 ? -3.023 -6.956 10.730 1.00 96.06 162 LEU A O 1
ATOM 1319 N N . PHE A 1 163 ? -4.425 -7.176 9.001 1.00 94.75 163 PHE A N 1
ATOM 1320 C CA . PHE A 1 163 ? -5.627 -7.419 9.798 1.00 94.75 163 PHE A CA 1
ATOM 1321 C C . PHE A 1 163 ? -5.911 -8.912 9.954 1.00 94.75 163 PHE A C 1
ATOM 1323 O O . PHE A 1 163 ? -5.848 -9.681 8.994 1.00 94.75 163 PHE A O 1
ATOM 1330 N N . LYS A 1 164 ? -6.297 -9.330 11.164 1.00 87.69 164 LYS A N 1
ATOM 1331 C CA . LYS A 1 164 ? -6.826 -10.681 11.394 1.00 87.69 164 LYS A CA 1
ATOM 1332 C C . LYS A 1 164 ? -8.114 -10.864 10.592 1.00 87.69 164 LYS A C 1
ATOM 1334 O O . LYS A 1 164 ? -9.020 -10.034 10.668 1.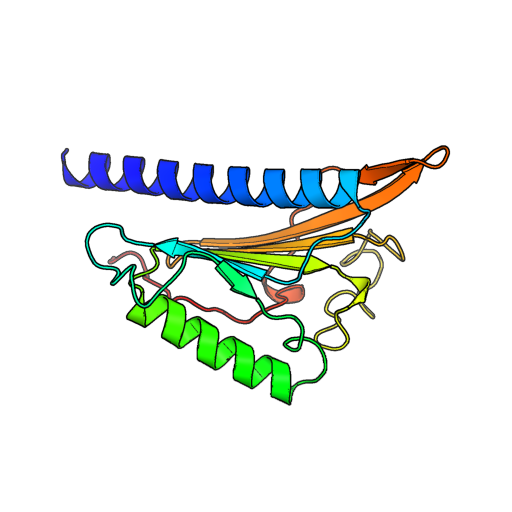00 87.69 164 LYS A O 1
ATOM 1339 N N . GLU A 1 165 ? -8.183 -11.953 9.836 1.00 79.44 165 GLU A N 1
ATOM 1340 C CA . GLU A 1 165 ? -9.372 -12.305 9.068 1.00 79.44 165 GLU A CA 1
ATOM 1341 C C . GLU A 1 165 ? -10.533 -12.587 10.021 1.00 79.44 165 GLU A C 1
ATOM 1343 O O . GLU A 1 165 ? -10.416 -13.382 10.956 1.00 79.44 165 GLU A O 1
ATOM 1348 N N . LYS A 1 166 ? -11.658 -11.909 9.793 1.00 70.06 166 LYS A N 1
ATOM 1349 C CA . LYS A 1 166 ? -12.915 -12.262 10.446 1.00 70.06 166 LYS A CA 1
ATOM 1350 C C . LYS A 1 166 ? -13.697 -13.109 9.462 1.00 70.06 166 LYS A C 1
ATOM 1352 O O . LYS A 1 166 ? -14.324 -12.568 8.556 1.00 70.06 166 LYS A O 1
ATOM 1357 N N . LEU A 1 167 ? -13.642 -14.427 9.643 1.00 57.38 167 LEU A N 1
ATOM 1358 C CA . LEU A 1 167 ? -14.557 -15.322 8.945 1.00 57.38 167 LEU A CA 1
ATOM 1359 C C . LEU A 1 167 ? -15.993 -14.881 9.277 1.00 57.38 167 LEU A C 1
ATOM 1361 O O . LEU A 1 167 ? -16.2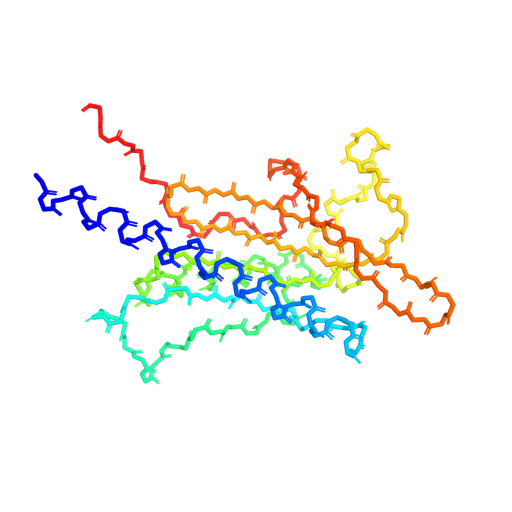70 -14.575 10.444 1.00 57.38 167 LEU A O 1
ATOM 1365 N N . PRO A 1 168 ? -16.902 -14.795 8.292 1.00 54.72 168 PRO A N 1
ATOM 1366 C CA . PRO A 1 168 ? -18.311 -14.631 8.605 1.00 54.72 168 PRO A CA 1
ATOM 1367 C C . PRO A 1 168 ? -18.718 -15.804 9.504 1.00 54.72 168 PRO A C 1
ATOM 1369 O O . PRO A 1 168 ? -18.427 -16.955 9.180 1.00 54.72 168 PRO A O 1
ATOM 1372 N N . ASN A 1 169 ? -19.318 -15.510 10.662 1.00 49.38 169 ASN A N 1
ATOM 1373 C CA . ASN A 1 169 ? -19.874 -16.561 11.512 1.00 49.38 169 ASN A CA 1
ATOM 1374 C C . ASN A 1 169 ? -20.859 -17.387 10.658 1.00 49.38 169 ASN A C 1
ATOM 1376 O O . ASN A 1 169 ? -21.680 -16.755 9.983 1.00 49.38 169 ASN A O 1
ATOM 1380 N N . PRO A 1 170 ? -20.750 -18.729 10.648 1.00 43.25 170 PRO A N 1
ATOM 1381 C CA . PRO A 1 170 ? -21.668 -19.593 9.912 1.00 43.25 170 PRO A CA 1
ATOM 1382 C C . PRO A 1 170 ? -23.119 -19.432 10.378 1.00 43.25 170 PRO A C 1
ATOM 1384 O O . PRO A 1 170 ? -23.335 -19.052 11.555 1.00 43.25 170 PRO A O 1
#

Secondary structure (DSSP, 8-state):
-HHHHHHHHHHHHHHHHHHHHHHHHHHHHHHHS----EEEEE--TTT--TTT--SEEE-TTTTS-HHHHHHHHHHHHHHHHHTT-SEEEEEEEGGG--S--TTTT--TTT-TTTT--EEEEEEE-SS-EEEEEEEEEEETTEEEE-PPEEE-HHHH-SS---SPP-PPP-

Organism: NCBI:txid889485